Protein AF-A0A160VFP0-F1 (afdb_monomer_lite)

Structure (mmCIF, N/CA/C/O backbone):
data_AF-A0A160VFP0-F1
#
_entry.id   AF-A0A160VFP0-F1
#
loop_
_atom_site.group_PDB
_atom_site.id
_atom_site.type_symbol
_atom_site.label_atom_id
_atom_site.label_alt_id
_atom_site.label_comp_id
_atom_site.label_asym_id
_atom_site.label_entity_id
_atom_site.label_seq_id
_atom_site.pdbx_PDB_ins_code
_atom_site.Cartn_x
_atom_site.Cartn_y
_atom_site.Cartn_z
_atom_site.occupancy
_atom_site.B_iso_or_equiv
_atom_site.auth_seq_id
_atom_site.auth_comp_id
_atom_site.auth_asym_id
_atom_site.auth_atom_id
_atom_site.pdbx_PDB_model_num
ATOM 1 N N . MET A 1 1 ? -2.425 7.996 3.222 1.00 55.69 1 MET A N 1
ATOM 2 C CA . MET A 1 1 ? -1.743 7.008 2.362 1.00 55.69 1 MET A CA 1
ATOM 3 C C . MET A 1 1 ? -0.890 7.769 1.355 1.00 55.69 1 MET A C 1
ATOM 5 O O . MET A 1 1 ? -1.376 8.754 0.813 1.00 55.69 1 MET A O 1
ATOM 9 N N . SER A 1 2 ? 0.364 7.372 1.149 1.00 54.78 2 SER A N 1
ATOM 10 C CA . SER A 1 2 ? 1.218 7.900 0.076 1.00 54.78 2 SER A CA 1
ATOM 11 C C . SER A 1 2 ? 1.690 6.722 -0.768 1.00 54.78 2 SER A C 1
ATOM 13 O O . SER A 1 2 ? 2.122 5.715 -0.205 1.00 54.78 2 SER A O 1
ATOM 15 N N . CYS A 1 3 ? 1.576 6.832 -2.092 1.00 60.66 3 CYS A N 1
ATOM 16 C CA . CYS A 1 3 ? 2.143 5.866 -3.028 1.00 60.66 3 CYS A CA 1
ATOM 17 C C . CYS A 1 3 ? 3.608 6.261 -3.242 1.00 60.66 3 CYS A C 1
ATOM 19 O O . CYS A 1 3 ? 3.898 7.192 -3.993 1.00 60.66 3 CYS A O 1
ATOM 21 N N . ALA A 1 4 ? 4.531 5.625 -2.523 1.00 56.31 4 ALA A N 1
ATOM 22 C CA . ALA A 1 4 ? 5.953 5.945 -2.602 1.00 56.31 4 ALA A CA 1
ATOM 23 C C . ALA A 1 4 ? 6.707 4.747 -3.170 1.00 56.31 4 ALA A C 1
ATOM 25 O O . ALA A 1 4 ? 6.740 3.709 -2.525 1.00 56.31 4 ALA A O 1
ATOM 26 N N . SER A 1 5 ? 7.285 4.940 -4.360 1.00 57.12 5 SER A N 1
ATOM 27 C CA . SER A 1 5 ? 8.255 4.159 -5.155 1.00 57.12 5 SER A CA 1
ATOM 28 C C . SER A 1 5 ? 8.231 2.620 -5.172 1.00 57.12 5 SER A C 1
ATOM 30 O O . SER A 1 5 ? 8.581 2.092 -6.215 1.00 57.12 5 SER A O 1
ATOM 32 N N . ASN A 1 6 ? 7.821 1.907 -4.121 1.00 64.94 6 ASN A N 1
ATOM 33 C CA . ASN A 1 6 ? 7.766 0.444 -4.016 1.00 64.94 6 ASN A CA 1
ATOM 34 C C . ASN A 1 6 ? 6.595 -0.065 -3.138 1.00 64.94 6 ASN A C 1
ATOM 36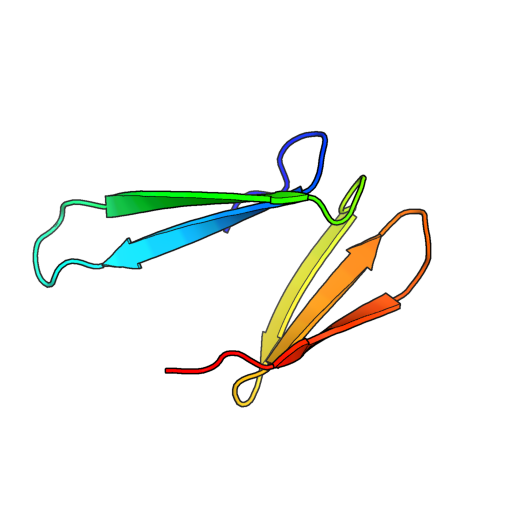 O O . ASN A 1 6 ? 6.644 -1.196 -2.671 1.00 64.94 6 ASN A O 1
ATOM 40 N N . GLY A 1 7 ? 5.563 0.735 -2.841 1.00 69.88 7 GLY A N 1
ATOM 41 C CA . GLY A 1 7 ? 4.401 0.187 -2.135 1.00 69.88 7 GLY A CA 1
ATOM 42 C C . GLY A 1 7 ? 3.504 1.189 -1.423 1.00 69.88 7 GLY A C 1
ATOM 43 O O . GLY A 1 7 ? 3.432 2.369 -1.785 1.00 69.88 7 GLY A O 1
ATOM 44 N N . LEU A 1 8 ? 2.812 0.689 -0.396 1.00 72.50 8 LEU A N 1
ATOM 45 C CA . LEU A 1 8 ? 1.861 1.443 0.421 1.00 72.50 8 LEU A CA 1
ATOM 46 C C . LEU A 1 8 ? 2.438 1.733 1.804 1.00 72.50 8 LEU A C 1
ATOM 48 O O . LEU A 1 8 ? 2.773 0.820 2.556 1.00 72.50 8 LEU A O 1
ATOM 52 N N . ALA A 1 9 ? 2.524 3.019 2.147 1.00 70.50 9 ALA A N 1
ATOM 53 C CA . ALA A 1 9 ? 2.864 3.454 3.496 1.00 70.50 9 ALA A CA 1
ATOM 54 C C . ALA A 1 9 ? 1.604 3.510 4.376 1.00 70.50 9 ALA A C 1
ATOM 56 O O . ALA A 1 9 ? 0.657 4.253 4.074 1.00 70.50 9 ALA A O 1
ATOM 57 N N . LEU A 1 10 ? 1.622 2.738 5.465 1.00 69.81 10 LEU A N 1
ATOM 58 C CA . LEU A 1 10 ? 0.554 2.670 6.463 1.00 69.81 10 LEU A CA 1
ATOM 59 C C . LEU A 1 10 ? 0.870 3.578 7.651 1.00 69.81 10 LEU A C 1
ATOM 61 O O . LEU A 1 10 ? 1.992 3.607 8.165 1.00 69.81 10 LEU A O 1
ATOM 65 N N . TYR A 1 11 ? -0.152 4.304 8.087 1.00 71.06 11 TYR A N 1
ATOM 66 C CA . TYR A 1 11 ? -0.068 5.265 9.171 1.00 71.06 11 TYR A CA 1
ATOM 67 C C . TYR A 1 11 ? -1.233 5.053 10.117 1.00 71.06 11 TYR A C 1
ATOM 69 O O . TYR A 1 11 ? -2.370 4.958 9.655 1.00 71.06 11 TYR A O 1
ATOM 77 N N . GLU A 1 12 ? -0.957 5.045 11.415 1.00 64.94 12 GLU A N 1
ATOM 78 C CA . GLU A 1 12 ? -2.011 5.032 12.420 1.00 64.94 12 GLU A CA 1
ATOM 79 C C . GLU A 1 12 ? -2.151 6.381 13.114 1.00 64.94 12 GLU A C 1
ATOM 81 O O . GLU A 1 12 ? -1.137 6.966 13.521 1.00 64.94 12 GLU A O 1
ATOM 86 N N . PRO A 1 13 ? -3.392 6.869 13.278 1.00 64.56 13 PRO A N 1
ATOM 87 C CA . PRO A 1 13 ? -3.670 7.954 14.199 1.00 64.56 13 PRO A CA 1
ATOM 88 C C . PRO A 1 13 ? -3.602 7.410 15.631 1.00 64.56 13 PRO A C 1
ATOM 90 O O . PRO A 1 13 ? -4.435 6.599 16.026 1.00 64.56 13 PRO A O 1
ATOM 93 N N . ASP A 1 14 ? -2.647 7.873 16.436 1.00 62.75 14 ASP A N 1
ATOM 94 C CA . ASP A 1 14 ? -2.485 7.427 17.831 1.00 62.75 14 ASP A CA 1
ATOM 95 C C . ASP A 1 14 ? -3.477 8.091 18.815 1.00 62.75 14 ASP A C 1
ATOM 97 O O . ASP A 1 14 ? -3.249 8.144 20.022 1.00 62.75 14 ASP A O 1
ATOM 101 N N . GLY A 1 15 ? -4.594 8.627 18.308 1.00 60.31 15 GLY A N 1
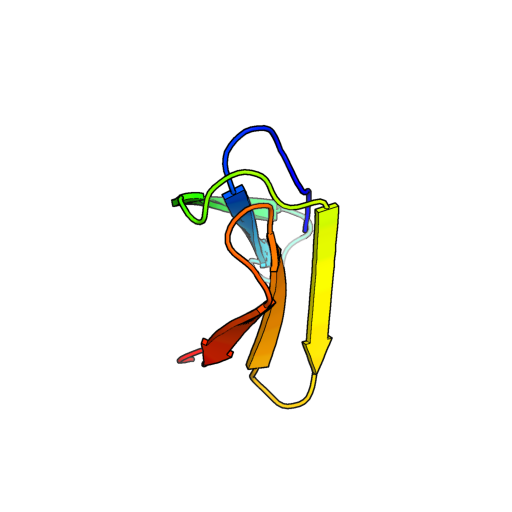ATOM 102 C CA . GLY A 1 15 ? -5.547 9.431 19.081 1.00 60.31 15 GLY A CA 1
ATOM 103 C C . GLY A 1 15 ? -5.026 10.825 19.457 1.00 60.31 15 GLY A C 1
ATOM 104 O O . GLY A 1 15 ? -5.791 11.645 19.965 1.00 60.31 15 GLY A O 1
ATOM 105 N N . ASN A 1 16 ? -3.761 11.121 19.164 1.00 59.72 16 ASN A N 1
ATOM 106 C CA . ASN A 1 16 ? -3.141 12.431 19.249 1.00 59.72 16 ASN A CA 1
ATOM 107 C C . ASN A 1 16 ? -2.765 12.890 17.826 1.00 59.72 16 ASN A C 1
ATOM 109 O O . ASN A 1 16 ? -2.834 12.133 16.858 1.00 59.72 16 ASN A O 1
ATOM 113 N N . THR A 1 17 ? -2.370 14.148 17.642 1.00 61.28 17 THR A N 1
ATOM 114 C CA . THR A 1 17 ? -1.952 14.686 16.327 1.00 61.28 17 THR A CA 1
ATOM 115 C C . THR A 1 17 ? -0.658 14.065 15.773 1.00 61.28 17 THR A C 1
ATOM 117 O O . THR A 1 17 ? -0.102 14.570 14.794 1.00 61.28 17 THR A O 1
ATOM 120 N N . THR A 1 18 ? -0.165 12.979 16.371 1.00 59.22 18 THR A N 1
ATOM 121 C CA . THR A 1 18 ? 1.066 12.308 15.974 1.00 59.22 18 THR A CA 1
ATOM 122 C C . THR A 1 18 ? 0.731 11.148 15.049 1.00 59.22 18 THR A C 1
ATOM 124 O O . THR A 1 18 ? 0.010 10.217 15.390 1.00 59.22 18 THR A O 1
ATOM 127 N N . ILE A 1 19 ? 1.276 11.205 13.840 1.00 66.50 19 ILE A N 1
ATOM 128 C CA . ILE A 1 19 ? 1.147 10.133 12.864 1.00 66.50 19 ILE A CA 1
ATOM 129 C C . ILE A 1 19 ? 2.336 9.188 13.049 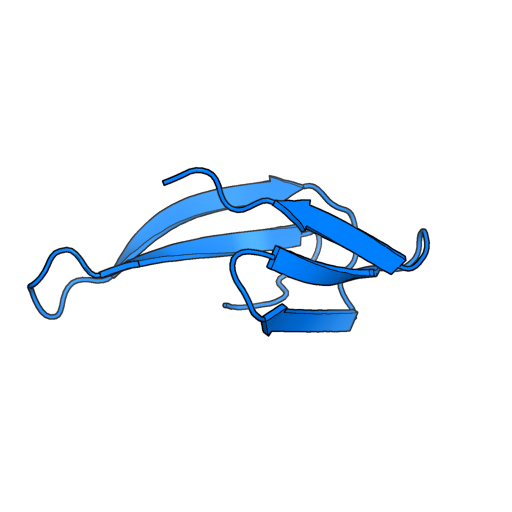1.00 66.50 19 ILE A C 1
ATOM 131 O O . ILE A 1 19 ? 3.482 9.598 12.851 1.00 66.50 19 ILE A O 1
ATOM 135 N N . SER A 1 20 ? 2.075 7.928 13.403 1.00 62.38 20 SER A N 1
ATOM 136 C CA . SER A 1 20 ? 3.116 6.898 13.497 1.00 62.38 20 SER A CA 1
ATOM 137 C C . SER A 1 20 ? 3.164 6.064 12.211 1.00 62.38 20 SER A C 1
ATOM 139 O O . SER A 1 20 ? 2.142 5.586 11.717 1.00 62.38 20 SER A O 1
ATOM 141 N N . ALA A 1 21 ? 4.351 5.932 11.614 1.00 67.50 21 ALA A N 1
ATOM 142 C CA . ALA A 1 21 ? 4.548 5.094 10.434 1.00 67.50 21 ALA A CA 1
ATOM 143 C C . ALA A 1 21 ? 4.675 3.628 10.865 1.00 67.50 21 ALA A C 1
ATOM 145 O O . ALA A 1 21 ? 5.582 3.293 11.627 1.00 67.50 21 ALA A O 1
ATOM 146 N N . ARG A 1 22 ? 3.803 2.752 10.353 1.00 69.44 22 ARG A N 1
ATOM 147 C CA . ARG A 1 22 ? 3.877 1.301 10.613 1.00 69.44 22 ARG A CA 1
ATOM 148 C C . ARG A 1 22 ? 4.818 0.556 9.667 1.00 69.44 22 ARG A C 1
ATOM 150 O O . ARG A 1 22 ? 5.243 -0.552 9.970 1.00 69.44 22 ARG A O 1
ATOM 157 N N . GLY A 1 23 ? 5.170 1.173 8.544 1.00 68.62 23 GLY A N 1
ATOM 158 C CA . GLY A 1 23 ? 6.072 0.605 7.548 1.00 68.62 23 GLY A CA 1
ATOM 159 C C . GLY A 1 23 ? 5.543 0.771 6.129 1.00 68.62 23 GLY A C 1
ATOM 160 O O . GLY A 1 23 ? 4.512 1.408 5.899 1.00 68.62 23 GLY A O 1
ATOM 161 N N . ILE A 1 24 ? 6.288 0.203 5.181 1.00 73.81 24 ILE A N 1
ATOM 162 C CA . ILE A 1 24 ? 5.916 0.133 3.769 1.00 73.81 24 ILE A CA 1
ATOM 163 C C . ILE A 1 24 ? 5.591 -1.322 3.468 1.00 73.81 24 ILE A C 1
ATOM 165 O O . ILE A 1 24 ? 6.449 -2.190 3.629 1.00 73.81 24 ILE A O 1
ATOM 169 N N . GLN A 1 25 ? 4.364 -1.579 3.032 1.00 78.44 25 GLN A N 1
ATOM 170 C CA . GLN A 1 25 ? 4.015 -2.873 2.474 1.00 78.44 25 GLN A CA 1
ATOM 171 C C . GLN A 1 25 ? 4.457 -2.896 1.014 1.00 78.44 25 GLN A C 1
ATOM 173 O O . GLN A 1 25 ? 3.954 -2.115 0.203 1.00 78.44 25 GLN A O 1
ATOM 178 N N . ASP A 1 26 ? 5.432 -3.754 0.712 1.00 82.88 26 ASP A N 1
ATOM 179 C CA . ASP A 1 26 ? 5.966 -3.910 -0.637 1.00 82.88 26 ASP A CA 1
ATOM 180 C C . ASP A 1 26 ? 4.961 -4.672 -1.501 1.00 82.88 26 ASP A C 1
ATOM 182 O O . ASP A 1 26 ? 4.772 -5.882 -1.365 1.00 82.88 26 ASP A O 1
ATOM 186 N N . ILE A 1 27 ? 4.273 -3.918 -2.352 1.00 83.75 27 ILE A N 1
ATOM 187 C CA . ILE A 1 27 ? 3.302 -4.430 -3.322 1.00 83.75 27 ILE A CA 1
ATOM 188 C C . ILE A 1 27 ? 3.670 -3.973 -4.739 1.00 83.75 27 ILE A C 1
ATOM 190 O O . ILE A 1 27 ? 2.828 -3.917 -5.632 1.00 83.75 27 ILE A O 1
ATOM 194 N N . GLY A 1 28 ? 4.939 -3.610 -4.940 1.00 82.75 28 GLY A N 1
ATOM 195 C CA . GLY A 1 28 ? 5.410 -3.040 -6.192 1.00 82.75 28 GLY A CA 1
ATOM 196 C C . GLY A 1 28 ? 4.998 -1.580 -6.393 1.00 82.75 28 GLY A C 1
ATOM 197 O O . GLY A 1 28 ? 4.702 -0.832 -5.457 1.00 82.75 28 GLY A O 1
ATOM 198 N N . TYR A 1 29 ? 5.043 -1.140 -7.651 1.00 85.12 29 TYR A N 1
ATOM 199 C CA . TYR A 1 29 ? 4.817 0.260 -7.999 1.00 85.12 29 TYR A CA 1
ATOM 200 C C . TYR A 1 29 ? 3.318 0.565 -8.060 1.00 85.12 29 TYR A C 1
ATOM 202 O O . TYR A 1 29 ? 2.629 0.124 -8.981 1.00 85.12 29 TYR A O 1
ATOM 210 N N . VAL A 1 30 ? 2.826 1.333 -7.087 1.00 87.50 30 VAL A N 1
ATOM 211 C CA . VAL A 1 30 ? 1.406 1.682 -6.947 1.00 87.50 30 VAL A CA 1
ATOM 212 C C . VAL A 1 30 ? 1.102 2.993 -7.668 1.00 87.50 30 VAL A C 1
ATOM 214 O O . VAL A 1 30 ? 1.686 4.030 -7.353 1.00 87.50 30 VAL A O 1
ATOM 217 N N . TYR A 1 31 ? 0.158 2.961 -8.607 1.00 86.69 31 TYR A N 1
ATOM 218 C CA . TYR A 1 31 ? -0.341 4.155 -9.299 1.00 86.69 31 TYR A CA 1
ATOM 219 C C . TYR A 1 31 ? -1.462 4.842 -8.521 1.00 86.69 31 TYR A C 1
ATOM 221 O O . TYR A 1 31 ? -1.575 6.067 -8.523 1.00 86.69 31 TYR A O 1
ATOM 229 N N . HIS A 1 32 ? -2.317 4.035 -7.895 1.00 87.44 32 HIS A N 1
ATOM 230 C CA . HIS A 1 32 ? -3.482 4.493 -7.159 1.00 87.44 32 HIS A CA 1
ATOM 231 C C . HIS A 1 32 ? -3.885 3.457 -6.116 1.00 87.44 32 HIS A C 1
ATOM 233 O O . HIS A 1 32 ? -3.742 2.255 -6.351 1.00 87.44 32 HIS A O 1
ATOM 239 N N . ALA A 1 33 ? -4.425 3.924 -4.995 1.00 87.81 33 ALA A N 1
ATOM 240 C CA . ALA A 1 33 ? -5.032 3.051 -4.014 1.00 87.81 33 ALA A CA 1
ATOM 241 C C . ALA A 1 33 ? -6.185 3.738 -3.271 1.00 87.81 33 ALA A C 1
ATOM 243 O O . ALA A 1 33 ? -6.141 4.944 -3.016 1.00 87.81 33 ALA A O 1
ATOM 244 N N . GLU A 1 34 ? -7.204 2.950 -2.930 1.00 88.12 34 GLU A N 1
ATOM 245 C CA . GLU A 1 34 ? -8.453 3.400 -2.313 1.00 88.12 34 GLU A CA 1
ATOM 246 C C . GLU A 1 34 ? -8.882 2.447 -1.191 1.00 88.12 34 GLU A C 1
ATOM 248 O O . GLU A 1 34 ? -8.739 1.228 -1.300 1.00 88.12 34 GLU A O 1
ATOM 253 N N . PHE A 1 35 ? -9.424 3.019 -0.115 1.00 87.62 35 PHE A N 1
ATOM 254 C CA . PHE A 1 35 ? -10.030 2.277 0.986 1.00 87.62 35 PHE A CA 1
ATOM 255 C C . PHE A 1 35 ? -11.545 2.213 0.816 1.00 87.62 35 PHE A C 1
ATOM 257 O O . PHE A 1 35 ? -12.193 3.252 0.688 1.00 87.62 35 PHE A O 1
ATOM 264 N N . SER A 1 36 ? -12.121 1.014 0.891 1.00 87.25 36 SER A N 1
ATOM 265 C CA . SER A 1 36 ? -13.574 0.841 0.892 1.00 87.25 36 SER A CA 1
ATOM 266 C C . SER A 1 36 ? -13.978 -0.432 1.629 1.00 87.25 36 SER A C 1
ATOM 268 O O . SER A 1 36 ? -13.484 -1.515 1.330 1.00 87.25 36 SER A O 1
ATOM 270 N N . GLY A 1 37 ? -14.876 -0.297 2.610 1.00 86.44 37 GLY A N 1
ATOM 271 C CA . GLY A 1 37 ? -15.516 -1.432 3.284 1.00 86.44 37 GLY A CA 1
ATOM 272 C C . GLY A 1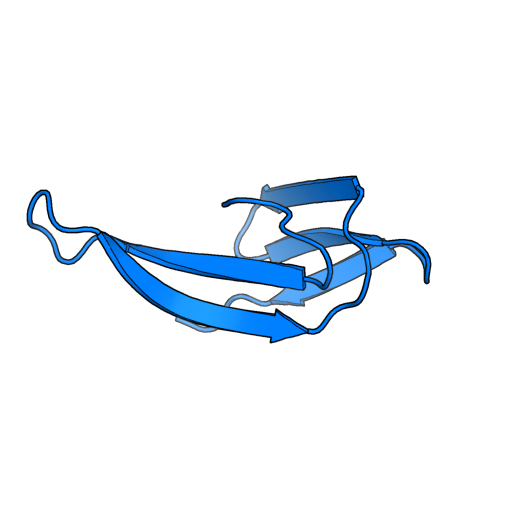 37 ? -14.566 -2.416 3.977 1.00 86.44 37 GLY A C 1
ATOM 273 O O . GLY A 1 37 ? -14.824 -3.609 3.918 1.00 86.44 37 GLY A O 1
ATOM 274 N N . GLY A 1 38 ? -13.474 -1.943 4.588 1.00 88.19 38 GLY A N 1
ATOM 275 C CA . GLY A 1 38 ? -12.467 -2.817 5.216 1.00 88.19 38 GLY A CA 1
ATOM 276 C C . GLY A 1 38 ? -11.456 -3.414 4.233 1.00 88.19 38 GLY A C 1
ATOM 277 O O . GLY A 1 38 ? -10.601 -4.194 4.631 1.00 88.19 38 GLY A O 1
ATOM 278 N N . TYR A 1 39 ? -11.513 -3.017 2.961 1.00 89.00 39 TYR A N 1
ATOM 279 C CA . TYR A 1 39 ? -10.561 -3.434 1.942 1.00 89.00 39 TYR A CA 1
ATOM 280 C C . TYR A 1 39 ? -9.727 -2.265 1.434 1.00 89.00 39 TYR A C 1
ATOM 282 O O . TYR A 1 39 ? -10.157 -1.106 1.409 1.00 89.00 39 TYR A O 1
ATOM 290 N N . LEU A 1 40 ? -8.530 -2.609 0.978 1.00 89.06 40 LEU A N 1
ATOM 291 C CA . LEU A 1 40 ? -7.600 -1.743 0.281 1.00 89.06 40 LEU A CA 1
ATOM 292 C C . LEU A 1 40 ? -7.437 -2.239 -1.152 1.00 89.06 40 LEU A C 1
ATOM 294 O O . LEU A 1 40 ? -6.934 -3.335 -1.398 1.00 89.06 40 LEU A O 1
ATOM 298 N N . PHE A 1 41 ? -7.845 -1.402 -2.095 1.00 90.94 41 PHE A N 1
ATOM 299 C CA . PHE A 1 41 ? -7.694 -1.636 -3.524 1.00 90.94 41 PHE A CA 1
ATOM 300 C C . PHE 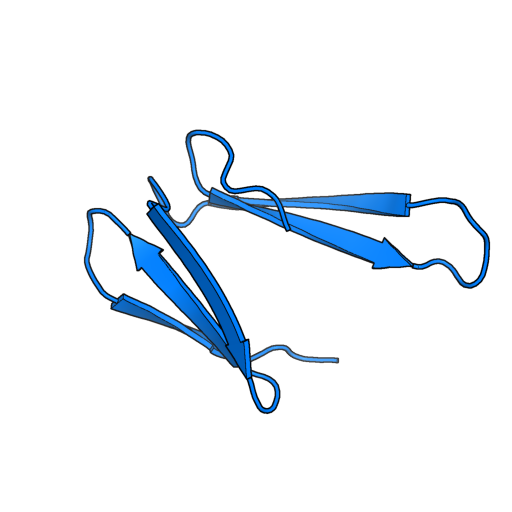A 1 41 ? -6.439 -0.913 -3.993 1.00 90.94 41 PHE A C 1
ATOM 302 O O . PHE A 1 41 ? -6.326 0.291 -3.780 1.00 90.94 41 PHE A O 1
ATOM 309 N N . ALA A 1 42 ? -5.510 -1.619 -4.632 1.00 91.38 42 ALA A N 1
ATOM 310 C CA . ALA A 1 42 ? -4.276 -1.048 -5.157 1.00 91.38 42 ALA A CA 1
ATOM 311 C C . ALA A 1 42 ? -4.118 -1.381 -6.643 1.00 91.38 42 ALA A C 1
ATOM 313 O O . ALA A 1 42 ? -4.053 -2.547 -7.033 1.00 91.38 42 ALA A O 1
ATOM 314 N N . ALA A 1 43 ? -4.040 -0.346 -7.478 1.00 91.50 43 ALA A N 1
ATOM 315 C CA . ALA A 1 43 ? -3.666 -0.476 -8.878 1.00 91.50 43 ALA A CA 1
ATOM 316 C C . ALA A 1 43 ? -2.139 -0.413 -8.989 1.00 91.50 43 ALA A C 1
ATOM 318 O O . ALA A 1 43 ? -1.540 0.651 -8.790 1.00 91.50 43 ALA A O 1
ATOM 319 N N . THR A 1 44 ? -1.516 -1.547 -9.305 1.00 90.38 44 THR A N 1
ATOM 320 C CA . THR A 1 44 ? -0.060 -1.695 -9.408 1.00 90.38 44 THR A CA 1
ATOM 321 C C . THR A 1 44 ? 0.360 -2.079 -10.824 1.00 90.38 44 THR A C 1
ATOM 323 O O . THR A 1 44 ? -0.478 -2.348 -11.690 1.00 90.38 44 THR A O 1
ATOM 326 N N . ARG A 1 45 ? 1.670 -2.087 -11.099 1.00 88.31 45 ARG A N 1
ATOM 327 C CA . ARG A 1 45 ? 2.208 -2.541 -12.396 1.00 88.31 45 ARG A CA 1
ATOM 328 C C . ARG A 1 45 ? 1.861 -4.007 -12.678 1.00 88.31 45 ARG A C 1
ATOM 330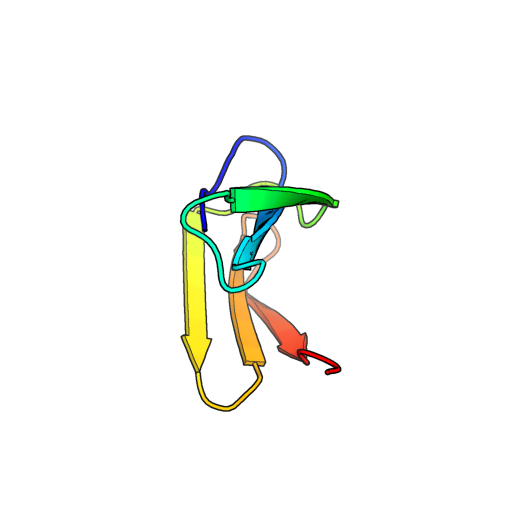 O O . ARG A 1 45 ? 1.759 -4.412 -13.834 1.00 88.31 45 ARG A O 1
ATOM 337 N N . GLU A 1 46 ? 1.674 -4.784 -11.624 1.00 88.88 46 GLU A N 1
ATOM 338 C CA . GLU A 1 46 ? 1.371 -6.208 -11.646 1.00 88.88 46 GLU A CA 1
ATOM 339 C C . GLU A 1 46 ? -0.142 -6.484 -11.778 1.00 88.88 46 GLU A C 1
ATOM 341 O O . GLU A 1 46 ? -0.533 -7.618 -12.052 1.00 88.88 46 GLU A O 1
ATOM 346 N N . GLY A 1 47 ? -0.990 -5.456 -11.647 1.00 91.12 47 GLY A N 1
ATOM 347 C CA . GLY A 1 47 ? -2.440 -5.533 -11.823 1.00 91.12 47 GLY A CA 1
ATOM 348 C C . GLY A 1 47 ? -3.218 -4.923 -10.657 1.00 91.12 47 GLY A C 1
ATOM 349 O O . GLY A 1 47 ? -2.700 -4.119 -9.887 1.00 91.12 47 GLY A O 1
ATOM 350 N N . LEU A 1 48 ? -4.496 -5.292 -10.535 1.00 92.50 48 LEU A N 1
ATOM 351 C CA . LEU A 1 48 ? -5.304 -4.935 -9.369 1.00 92.50 48 LEU A CA 1
ATOM 352 C C . LEU A 1 48 ? -5.008 -5.913 -8.229 1.00 92.50 48 LEU A C 1
ATOM 354 O O . LEU A 1 48 ? -5.202 -7.119 -8.380 1.00 92.50 48 LEU A O 1
ATOM 358 N N . GLN A 1 49 ? -4.592 -5.380 -7.086 1.00 91.31 49 GLN A N 1
ATOM 359 C CA . GLN A 1 49 ? -4.424 -6.127 -5.845 1.00 91.31 49 GLN A CA 1
ATOM 360 C C . GLN A 1 49 ? -5.447 -5.643 -4.817 1.00 91.31 49 GLN A C 1
ATOM 362 O O . GLN A 1 49 ? -5.730 -4.448 -4.727 1.00 91.31 49 GLN A O 1
ATOM 367 N N . ILE A 1 50 ? -6.024 -6.579 -4.068 1.00 92.00 50 ILE A N 1
ATOM 368 C CA . ILE A 1 50 ? -7.052 -6.312 -3.062 1.00 92.00 50 ILE A CA 1
ATOM 369 C C . ILE A 1 50 ? -6.567 -6.926 -1.756 1.00 92.00 50 ILE A C 1
ATOM 371 O O . ILE A 1 50 ? -6.262 -8.119 -1.716 1.00 92.00 50 ILE A O 1
ATOM 375 N N . PHE A 1 51 ? -6.490 -6.109 -0.714 1.00 87.94 51 PHE A N 1
ATOM 376 C CA . PHE A 1 51 ? -6.082 -6.527 0.621 1.00 87.94 51 PHE A CA 1
ATOM 377 C C . PHE A 1 51 ? -7.239 -6.326 1.589 1.00 87.94 51 PHE A C 1
ATOM 379 O O . PHE A 1 51 ? -7.917 -5.301 1.538 1.00 87.94 51 PHE A O 1
ATOM 386 N N . GLU A 1 52 ? -7.459 -7.302 2.459 1.00 89.00 52 GLU A N 1
ATOM 387 C CA . GLU A 1 52 ? -8.325 -7.151 3.624 1.00 89.00 52 GLU A CA 1
ATOM 388 C C . GLU A 1 52 ? -7.542 -6.450 4.734 1.00 89.00 52 GLU A C 1
ATOM 390 O O . GLU A 1 52 ? -6.339 -6.674 4.897 1.00 89.00 52 GLU A O 1
ATOM 395 N N . ILE A 1 53 ? -8.206 -5.544 5.442 1.00 82.56 53 ILE A N 1
ATOM 396 C CA . ILE A 1 53 ? -7.633 -4.840 6.582 1.00 82.56 53 ILE A CA 1
ATOM 397 C C . ILE A 1 53 ? -8.102 -5.581 7.824 1.00 82.56 53 ILE A C 1
ATOM 399 O O . ILE A 1 53 ? -9.234 -5.396 8.265 1.00 82.56 53 ILE A O 1
ATOM 403 N N . ASP A 1 54 ? -7.220 -6.420 8.358 1.00 76.56 54 ASP A N 1
ATOM 404 C CA . ASP A 1 54 ? -7.397 -6.991 9.688 1.00 76.56 54 ASP A CA 1
ATOM 405 C C . ASP A 1 54 ? -7.202 -5.881 10.734 1.00 76.56 54 ASP A C 1
ATOM 407 O O . ASP A 1 54 ? -6.237 -5.111 10.660 1.00 76.56 54 ASP A O 1
ATOM 411 N N . GLU A 1 55 ? -8.151 -5.780 11.669 1.00 60.50 55 GLU A N 1
ATOM 412 C CA . GLU A 1 55 ? -8.159 -4.809 12.776 1.00 60.50 55 GLU A CA 1
ATOM 413 C C . GLU A 1 55 ? -7.091 -5.123 13.840 1.00 60.50 55 GLU A C 1
ATOM 415 O O . GLU A 1 55 ? -6.948 -6.310 14.226 1.00 60.50 55 GLU A O 1
#

pLDDT: mean 76.86, std 12.45, range [54.78, 92.5]

Foldseek 3Di:
DDQPQFADWDWDDPVDPDTDTPDGDGPGRFPDWDDDDQKIWTQHPVGIDIDGHDD

Radius of gyration: 11.66 Å; chains: 1; bounding box: 24×22×32 Å

Sequence (55 aa):
MSCASNGLALYEPDGNTTISARGIQDIGYVYHAEFSGGYLFAATREGLQIFEIDE

Secondary structure (DSSP, 8-state):
--EETTEEEEEEE-SSSPEEEEEEEE-S-EEEEEEETTEEEEEETTEEEEEE---

Organism: NCBI:txid652676